Protein 3JZY (pdb70)

Solvent-accessible surface area: 6888 Å² total; per-residue (Å²): 103,3,14,0,42,0,41,0,49,37,0,27,122,5,82,48,33,42,151,90,35,82,0,7,0,27,0,55,0,25,8,79,103,23,62,81,73,7,146,43,36,123,64,27,42,77,1,123,5,96,52,90,8,98,0,106,3,134,66,13,174,63,24,53,0,32,0,24,0,48,1,136,41,160,140,108,105,42,52,62,0,0,72,7,96,15,61,0,29,123,4,103,86,45,55,92,77,145,30,99,134,66,44,147,34,118,5,98,120,24,121,58,8,43,0,74,0,73,19,42,12,82,67,190

Foldseek 3Di:
DWKKKKFFFKKADWAADDPVRFFFKKKWKDKVPDIDIFDTHPGHRIGTGRDMDMDDDDDQQPIKIKIWMFGDDPDPDTHTGFMDIGRSVVVVVCCVVPNFDWDWAFGPPHDGMITTMTMDMDDD

InterPro domains:
  IPR000008 C2 domain [PF00168] (1569-1663)
  IPR000008 C2 domain [PS50004] (1552-1668)
  IPR000008 C2 domain [SM00239] (1570-1667)
  IPR000219 Dbl homology domain [PF00621] (1214-1393)
  IPR000219 Dbl homology domain [PS50010] (1209-1395)
  IPR000219 Dbl homology domain [SM00325] (1213-1394)
  IPR000219 Dbl homology domain [cd00160] (1210-1393)
  IPR000261 EH domain [PF12763] (19-94)
  IPR000261 EH domain [PF12763] (247-330)
  IPR000261 EH domain [PS50031] (22-110)
  IPR000261 EH domain [PS50031] (244-333)
  IPR000261 EH domain [SM00027] (15-109)
  IPR000261 EH domain [SM00027] (237-332)
  IPR000261 EH domain [cd00052] (27-91)
  IPR000261 EH domain [cd00052] (248-314)
  IPR001452 SH3 domain [PF00018] (987-1031)
  IPR001452 SH3 domain [PF00018] (1063-1109)
  IPR001452 SH3 domain [PF07653] (903-954)
  IPR001452 SH3 domain [PF14604] (764-814)
  IPR001452 SH3 domain [PF14604] (1134-11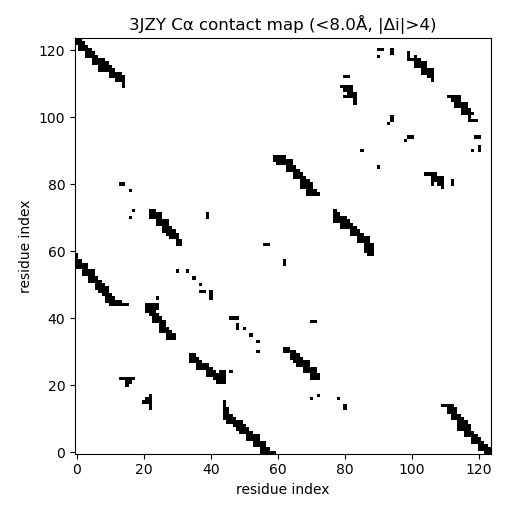82)

Nearest PDB structures (foldseek):
  3jzy-assembly1_A  TM=1.008E+00  e=4.061E-25  Homo sapiens
  6nyt-assembly1_A  TM=8.736E-01  e=1.669E-10  Rattus norvegicus
  7a1r-assembly2_B  TM=9.194E-01  e=6.649E-10  Trypanosoma brucei equiperdum
  4p42-assembly1_B  TM=9.510E-01  e=1.073E-09  Homo sapiens
  7jof-assembly1_A  TM=7.689E-01  e=4.432E-08  Homo sapiens

CATH classification: 2.60.40.150

GO terms:
  GO:0005813 centrosome (C, IDA)
  GO:0005829 cytosol (C, TAS)
  GO:0005515 protein binding (F, IPI)
  GO:1903861 positive regulation of dendrite extension (P, IDA)
  GO:0070062 extracellular exosome (C, HDA)

Secondary structure (DSSP, 8-state):
-EEEEEEEEEEESPPP-STTS---EEEEEEETTEEEEPPPPSS-SS-EEEEEEEEEES-TTT-EEEEEEEE--SSSSPPEEEEEEEEHHHHHHHHHHH-SPPEEEEPBSSSS-EEEEEEEEEE-

Organism: Homo sapiens (NCBI:txid9606)

Structure (mmCIF, N/CA/C/O backbone):
data_3JZY
#
_entry.id   3JZY
#
_cell.length_a   54.125
_cell.length_b   54.125
_cell.length_c   196.709
_cell.angle_alpha   90.000
_cell.angle_beta   90.000
_cell.angle_gamma   90.000
#
_symmetry.space_group_name_H-M   'I 41 2 2'
#
loop_
_entity.id
_entity.type
_entity.pdbx_description
1 polymer 'Intersectin 2'
2 non-polymer 'UNKNOWN ATOM OR ION'
3 water water
#
loop_
_atom_site.group_PDB
_atom_site.id
_atom_site.type_symbol
_atom_site.label_atom_id
_atom_site.label_alt_id
_atom_site.label_comp_id
_atom_site.label_asym_id
_atom_site.label_entity_id
_atom_site.label_seq_id
_atom_site.pdbx_PDB_ins_code
_atom_site.Cartn_x
_atom_site.Cartn_y
_atom_site.Cartn_z
_atom_site.occupancy
_atom_site.B_iso_or_equiv
_atom_site.auth_seq_id
_atom_site.auth_comp_id
_atom_site.auth_asym_id
_atom_site.auth_atom_id
_atom_site.pdbx_PDB_model_num
ATOM 1 N N . ILE A 1 386 ? 6.019 -5.633 -5.123 1.00 35.77 1540 ILE A N 1
ATOM 2 C CA . ILE A 1 386 ? 5.128 -5.326 -6.287 1.00 35.78 1540 ILE A CA 1
ATOM 3 C C . ILE A 1 386 ? 4.364 -6.579 -6.738 1.00 32.74 1540 ILE A C 1
ATOM 4 O O . ILE A 1 386 ? 3.394 -6.501 -7.499 1.00 33.06 1540 ILE A O 1
ATOM 9 N N . GLY A 1 387 ? 4.806 -7.738 -6.263 1.00 29.45 1541 GLY A N 1
ATOM 10 C CA . GLY A 1 387 ? 4.052 -8.934 -6.520 1.00 26.61 1541 GLY A CA 1
ATOM 11 C C . GLY A 1 387 ? 4.627 -10.194 -5.923 1.00 24.42 1541 GLY A C 1
ATOM 12 O O . GLY A 1 387 ? 5.603 -10.165 -5.161 1.00 22.52 1541 GLY A O 1
ATOM 13 N N . ARG A 1 388 ? 3.980 -11.294 -6.262 1.00 22.25 1542 ARG A N 1
ATOM 14 C CA . ARG A 1 388 ? 4.298 -12.615 -5.751 1.00 20.23 1542 ARG A CA 1
ATOM 15 C C . ARG A 1 388 ? 4.319 -13.582 -6.916 1.00 18.18 1542 ARG A C 1
ATOM 16 O O . ARG A 1 388 ? 3.490 -13.494 -7.801 1.00 17.92 1542 ARG A O 1
ATOM 19 N N . LEU A 1 389 ? 5.288 -14.473 -6.927 1.00 15.84 1543 LEU A N 1
ATOM 20 C CA . LEU A 1 389 ? 5.385 -15.498 -7.954 1.00 14.35 1543 LEU A CA 1
ATOM 21 C C . LEU A 1 389 ? 5.328 -16.846 -7.324 1.00 14.98 1543 LEU A C 1
ATOM 22 O O . LEU A 1 389 ? 6.191 -17.186 -6.482 1.00 13.96 1543 LEU A O 1
ATOM 27 N N . MET A 1 390 ? 4.314 -17.618 -7.691 1.00 14.64 1544 MET A N 1
ATOM 28 C CA . MET A 1 390 ? 4.249 -19.014 -7.270 1.00 14.61 1544 MET A CA 1
ATOM 29 C C . MET A 1 390 ? 4.936 -19.882 -8.320 1.00 13.44 1544 MET A C 1
ATOM 30 O O . MET A 1 390 ? 4.713 -19.724 -9.524 1.00 14.33 1544 MET A O 1
ATOM 35 N N . VAL A 1 391 ? 5.766 -20.804 -7.852 1.00 11.58 1545 VAL A N 1
ATOM 36 C CA . VAL A 1 391 ? 6.475 -21.707 -8.733 1.00 10.90 1545 VAL A CA 1
ATOM 37 C C . VAL A 1 391 ? 6.117 -23.114 -8.331 1.00 11.05 1545 VAL A C 1
ATOM 38 O O . VAL A 1 391 ? 6.324 -23.525 -7.180 1.00 11.95 1545 VAL A O 1
ATOM 42 N N . HIS A 1 392 ? 5.595 -23.881 -9.286 1.00 10.34 1546 HIS A N 1
ATOM 43 C CA . HIS A 1 392 ? 5.254 -25.288 -9.086 1.00 10.57 1546 HIS A CA 1
ATOM 44 C C . HIS A 1 392 ? 6.229 -26.101 -9.871 1.00 10.79 1546 HIS A C 1
ATOM 45 O O . HIS A 1 392 ? 6.110 -26.172 -11.110 1.00 11.09 1546 HIS A O 1
ATOM 52 N N . VAL A 1 393 ? 7.200 -26.701 -9.174 1.00 9.51 1547 VAL A N 1
ATOM 53 C CA . VAL A 1 393 ? 8.201 -27.526 -9.870 1.00 10.59 1547 VAL A CA 1
ATOM 54 C C . VAL A 1 393 ? 7.684 -28.953 -9.867 1.00 10.83 1547 VAL A C 1
ATOM 55 O O . VAL A 1 393 ? 7.717 -29.631 -8.861 1.00 12.06 1547 VAL A O 1
ATOM 59 N N . ILE A 1 394 ? 7.156 -29.396 -10.996 1.00 9.40 1548 ILE A N 1
ATOM 60 C CA . ILE A 1 394 ? 6.397 -30.626 -11.056 1.00 10.29 1548 ILE A CA 1
ATOM 61 C C . ILE A 1 394 ? 7.326 -31.832 -11.156 1.00 10.67 1548 ILE A C 1
ATOM 62 O O . ILE A 1 394 ? 7.278 -32.724 -10.298 1.00 11.36 1548 ILE A O 1
ATOM 67 N N . GLU A 1 395 ? 8.166 -31.845 -12.185 1.00 10.05 1549 GLU A N 1
ATOM 68 C CA . GLU A 1 395 ? 8.992 -33.012 -12.415 1.00 10.56 1549 GLU A CA 1
ATOM 69 C C . GLU A 1 395 ? 10.076 -32.610 -13.384 1.00 10.55 1549 GLU A C 1
ATOM 70 O O . GLU A 1 395 ? 10.053 -31.499 -13.929 1.00 10.74 1549 GLU A O 1
ATOM 76 N N . ALA A 1 396 ? 11.036 -33.503 -13.587 1.00 9.94 1550 ALA A N 1
ATOM 77 C CA . ALA A 1 396 ? 12.008 -33.331 -14.676 1.00 9.28 1550 ALA A CA 1
ATOM 78 C C . ALA A 1 396 ? 12.071 -34.634 -15.406 1.00 10.93 1550 ALA A C 1
ATOM 79 O O . ALA A 1 396 ? 11.742 -35.689 -14.869 1.00 11.91 1550 ALA A O 1
ATOM 81 N N . THR A 1 397 ? 12.464 -34.584 -16.656 1.00 10.56 1551 THR A N 1
ATOM 82 C CA . THR A 1 397 ? 12.541 -35.789 -17.466 1.00 12.16 1551 THR A CA 1
ATOM 83 C C . THR A 1 397 ? 13.856 -35.848 -18.210 1.00 13.29 1551 THR A C 1
ATOM 84 O O . THR A 1 397 ? 14.461 -34.805 -18.514 1.00 13.19 1551 THR A O 1
ATOM 88 N N . GLU A 1 398 ? 14.309 -37.077 -18.458 1.00 13.74 1552 GLU A N 1
ATOM 89 C CA . GLU A 1 398 ? 15.490 -37.350 -19.282 1.00 15.39 1552 GLU A CA 1
ATOM 90 C C . GLU A 1 398 ? 16.761 -36.679 -18.733 1.00 13.92 1552 GLU A C 1
ATOM 91 O O . GLU A 1 398 ? 17.586 -36.193 -19.494 1.00 15.48 1552 GLU A O 1
ATOM 97 N N . LEU A 1 399 ? 16.921 -36.706 -17.406 1.00 13.02 1553 LEU A N 1
ATOM 98 C CA . LEU A 1 399 ? 18.122 -36.151 -16.756 1.00 12.93 1553 LEU A CA 1
ATOM 99 C C . LEU A 1 399 ? 19.364 -36.978 -17.049 1.00 14.57 1553 LEU A C 1
ATOM 100 O O . LEU A 1 399 ? 19.294 -38.157 -17.402 1.00 15.97 1553 LEU A O 1
ATOM 105 N N . LYS A 1 400 ? 20.496 -36.297 -16.938 1.00 16.12 1554 LYS A N 1
ATOM 106 C CA . L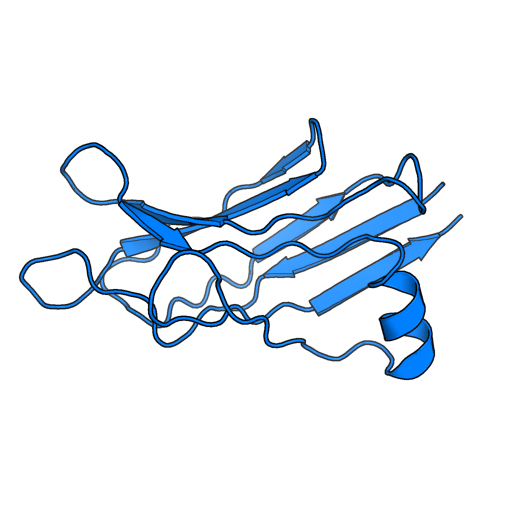YS A 1 400 ? 21.804 -36.929 -17.052 1.00 18.33 1554 LYS A CA 1
ATOM 107 C C . LYS A 1 400 ? 21.995 -37.960 -15.937 1.00 17.77 1554 LYS A C 1
ATOM 108 O O . LYS A 1 400 ? 21.684 -37.659 -14.812 1.00 18.10 1554 LYS A O 1
ATOM 114 N N . ALA A 1 401 ? 22.542 -39.139 -16.275 1.00 21.10 1555 ALA A N 1
ATOM 115 C CA . ALA A 1 401 ? 22.901 -40.179 -15.285 1.00 21.77 1555 ALA A CA 1
ATOM 116 C C . ALA A 1 401 ? 24.274 -39.929 -14.620 1.00 23.05 1555 ALA A C 1
ATOM 117 O O . ALA A 1 401 ? 25.258 -39.627 -15.306 1.00 25.29 1555 ALA A O 1
ATOM 119 N N . CYS A 1 402 ? 24.346 -40.129 -13.305 1.00 22.08 1556 CYS A N 1
ATOM 120 C CA . CYS A 1 402 ? 25.572 -39.859 -12.542 1.00 23.54 1556 CYS A CA 1
ATOM 121 C C . CYS A 1 402 ? 26.110 -41.066 -11.797 1.00 23.10 1556 CYS A C 1
ATOM 122 O O . CYS A 1 402 ? 27.287 -41.066 -11.395 1.00 25.81 1556 CYS A O 1
ATOM 125 N N . LYS A 1 403 ? 25.280 -42.095 -11.621 1.00 21.78 1557 LYS A N 1
ATOM 126 C CA . LYS A 1 403 ? 25.653 -43.296 -10.832 1.00 22.64 1557 LYS A CA 1
ATOM 127 C C . LYS A 1 403 ? 26.025 -44.519 -11.720 1.00 24.70 1557 LYS A C 1
ATOM 128 O O . LYS A 1 403 ? 25.632 -44.576 -12.882 1.00 25.36 1557 LYS A O 1
ATOM 134 N N . PRO A 1 404 ? 26.786 -45.492 -11.176 1.00 26.85 1558 PRO A N 1
ATOM 135 C CA . PRO A 1 404 ? 27.175 -46.666 -11.986 1.00 29.05 1558 PRO A CA 1
ATOM 136 C C . PRO A 1 404 ? 25.985 -47.481 -12.524 1.00 29.42 1558 PRO A C 1
ATOM 137 O O . PRO A 1 404 ? 26.127 -48.217 -13.506 1.00 31.76 1558 PRO A O 1
ATOM 141 N N . ASN A 1 405 ? 24.834 -47.365 -11.877 1.00 28.29 1559 ASN A N 1
ATOM 142 C CA . ASN A 1 405 ? 23.645 -48.099 -12.291 1.00 29.02 1559 ASN A CA 1
ATOM 143 C C . ASN A 1 405 ? 22.858 -47.374 -13.400 1.00 27.63 1559 ASN A C 1
ATOM 144 O O . ASN A 1 405 ? 21.786 -47.816 -13.806 1.00 28.91 1559 ASN A O 1
ATOM 149 N N . GLY A 1 406 ? 23.402 -46.266 -13.887 1.00 26.14 1560 GLY A N 1
ATOM 150 C CA . GLY A 1 406 ? 22.754 -45.509 -14.972 1.00 25.65 1560 GLY A CA 1
ATOM 151 C C . GLY A 1 406 ? 21.643 -44.584 -14.516 1.00 23.27 1560 GLY A C 1
ATOM 152 O O . GLY A 1 406 ? 20.939 -43.980 -15.336 1.00 23.38 1560 GLY A O 1
ATOM 153 N N . LYS A 1 407 ? 21.489 -44.446 -13.209 1.00 21.72 1561 LYS A N 1
ATOM 154 C CA . LYS A 1 407 ? 20.480 -43.513 -12.687 1.00 19.80 1561 LYS A CA 1
ATOM 155 C C . LYS A 1 407 ? 21.140 -42.300 -12.020 1.00 18.31 1561 LYS A C 1
ATOM 156 O O . LYS A 1 407 ? 22.370 -42.153 -12.044 1.00 18.86 1561 LYS A O 1
ATOM 162 N N . SER A 1 408 ? 20.310 -41.434 -11.429 1.00 16.40 1562 SER A N 1
ATOM 163 C CA . SER A 1 408 ? 20.782 -40.309 -10.631 1.00 15.85 1562 SER A CA 1
ATOM 164 C C . SER A 1 408 ? 19.880 -40.182 -9.420 1.00 13.91 1562 SER A C 1
ATOM 165 O O . SER A 1 408 ? 18.864 -40.863 -9.338 1.00 14.21 1562 SER A O 1
ATOM 168 N N . ASN A 1 409 ? 20.251 -39.299 -8.494 1.00 12.60 1563 ASN A N 1
ATOM 169 C CA . ASN A 1 409 ? 19.387 -38.980 -7.365 1.00 12.55 1563 ASN A CA 1
ATOM 170 C C . ASN A 1 409 ? 19.184 -37.474 -7.414 1.00 11.43 1563 ASN A C 1
ATOM 171 O O . ASN A 1 409 ? 19.929 -36.730 -6.792 1.00 12.15 1563 ASN A O 1
ATOM 176 N N . PRO A 1 410 ? 18.161 -37.003 -8.155 1.00 10.72 1564 PRO A N 1
ATOM 177 C CA . PRO A 1 410 ? 18.077 -35.566 -8.429 1.00 9.37 1564 PRO A CA 1
ATOM 178 C 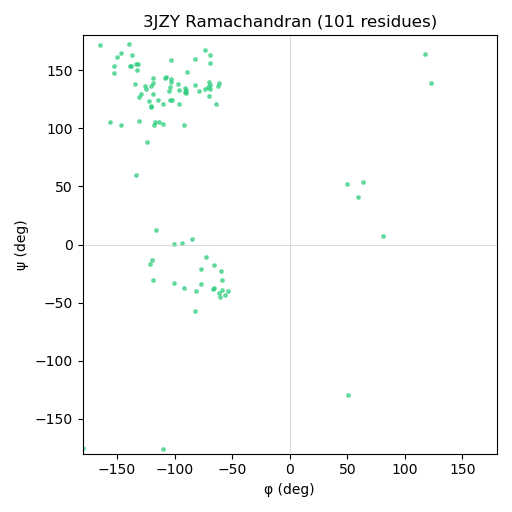C . PRO A 1 410 ? 17.308 -34.699 -7.422 1.00 9.35 1564 PRO A C 1
ATOM 179 O O . PRO A 1 410 ? 16.300 -35.122 -6.821 1.00 9.80 1564 PRO A O 1
ATOM 183 N N . TYR A 1 411 ? 17.792 -33.461 -7.328 1.00 9.21 1565 TYR A N 1
ATOM 184 C CA . TYR A 1 411 ? 17.057 -32.414 -6.639 1.00 9.38 1565 TYR A CA 1
ATOM 185 C C . TYR A 1 411 ? 17.144 -31.138 -7.490 1.00 8.76 1565 TYR A C 1
ATOM 186 O O . TYR A 1 411 ? 18.026 -31.011 -8.385 1.00 9.91 1565 TYR A O 1
ATOM 195 N N . CYS A 1 412 ? 16.246 -30.184 -7.199 1.00 8.86 1566 CYS A N 1
ATOM 196 C CA . CYS A 1 412 ? 16.209 -28.929 -7.914 1.00 9.86 1566 CYS A CA 1
ATOM 197 C C . CYS A 1 412 ? 16.302 -27.778 -6.928 1.00 9.69 1566 CYS A C 1
ATOM 198 O O . CYS A 1 412 ? 15.595 -27.772 -5.916 1.00 10.69 1566 CYS A O 1
ATOM 201 N N . GLU A 1 413 ? 17.158 -26.801 -7.248 1.00 10.17 1567 GLU A N 1
ATOM 202 C CA . GLU A 1 413 ? 17.188 -25.559 -6.486 1.00 10.61 1567 GLU A CA 1
ATOM 203 C C . GLU A 1 413 ? 16.492 -24.493 -7.324 1.00 10.46 1567 GLU A C 1
ATOM 204 O O . GLU A 1 413 ? 16.797 -24.367 -8.514 1.00 11.96 1567 GLU A O 1
ATOM 210 N N . ILE A 1 414 ? 15.635 -23.707 -6.677 1.00 10.21 1568 ILE A N 1
ATOM 211 C CA . ILE A 1 414 ? 14.852 -22.643 -7.367 1.00 9.88 1568 ILE A CA 1
ATOM 212 C C . ILE A 1 414 ? 15.244 -21.364 -6.682 1.00 10.41 1568 ILE A C 1
ATOM 213 O O . ILE A 1 414 ? 15.073 -21.267 -5.469 1.00 11.49 1568 ILE A O 1
ATOM 218 N N . SER A 1 415 ? 15.816 -20.417 -7.414 1.00 9.96 1569 SER A N 1
ATOM 219 C CA . SER A 1 415 ? 16.396 -19.203 -6.809 1.00 10.53 1569 SER A CA 1
ATOM 220 C C . SER A 1 415 ? 16.105 -17.933 -7.569 1.00 12.12 1569 SER A C 1
ATOM 221 O O . SER A 1 415 ? 15.862 -17.950 -8.791 1.00 12.06 1569 SER A O 1
ATOM 224 N N . MET A 1 416 ? 16.099 -16.809 -6.849 1.00 11.33 1570 MET A N 1
ATOM 225 C CA . MET A 1 416 ? 15.889 -15.499 -7.420 1.00 12.83 1570 MET A CA 1
ATOM 226 C C . MET A 1 416 ? 16.539 -14.522 -6.447 1.00 14.69 1570 MET A C 1
ATOM 227 O O . MET A 1 416 ? 15.987 -14.266 -5.366 1.00 15.62 1570 MET A O 1
ATOM 232 N N . GLY A 1 417 ? 17.708 -13.977 -6.801 1.00 14.60 1571 GLY A N 1
ATOM 233 C CA . GLY A 1 417 ? 18.492 -13.202 -5.844 1.00 15.67 1571 GLY A CA 1
ATOM 234 C C . GLY A 1 417 ? 18.676 -13.952 -4.534 1.00 14.75 1571 GLY A C 1
ATOM 235 O O . GLY A 1 417 ? 19.096 -15.110 -4.503 1.00 15.07 1571 GLY A O 1
ATOM 236 N N . SER A 1 418 ? 18.375 -13.259 -3.427 1.00 15.88 1572 SER A N 1
ATOM 237 C CA . SER A 1 418 ? 18.581 -13.860 -2.082 1.00 16.10 1572 SER A CA 1
ATOM 238 C C . SER A 1 418 ? 17.589 -14.940 -1.715 1.00 14.73 1572 SER A C 1
ATOM 239 O O . SER A 1 418 ? 17.788 -15.621 -0.737 1.00 15.48 1572 SER A O 1
ATOM 242 N N . GLN A 1 419 ? 16.524 -15.111 -2.494 1.00 13.66 1573 GLN A N 1
ATOM 243 C CA . GLN A 1 419 ? 15.531 -16.131 -2.173 1.00 12.60 1573 GLN A CA 1
ATOM 244 C C . GLN A 1 419 ? 15.838 -17.446 -2.810 1.00 12.31 1573 GLN A C 1
ATOM 245 O O . GLN A 1 419 ? 16.062 -17.480 -4.014 1.00 11.92 1573 GLN A O 1
ATOM 251 N N . SER A 1 420 ? 15.765 -18.544 -2.066 1.00 10.95 1574 SER A N 1
ATOM 252 C CA . SER A 1 420 ? 15.909 -19.851 -2.687 1.00 11.08 1574 SER A CA 1
ATOM 253 C C . SER A 1 420 ? 15.179 -20.960 -1.935 1.00 10.79 1574 SER A C 1
ATOM 254 O O . SER A 1 420 ? 14.946 -20.856 -0.706 1.00 11.94 1574 SER A O 1
ATOM 257 N N . TYR A 1 421 ? 14.807 -21.993 -2.692 1.00 10.22 1575 TYR A N 1
ATOM 258 C CA . TYR A 1 421 ? 14.229 -23.199 -2.158 1.00 10.36 1575 TYR A CA 1
ATOM 259 C C . TYR A 1 421 ? 14.909 -24.365 -2.785 1.00 10.84 1575 TYR A C 1
ATOM 260 O O . TYR A 1 421 ? 15.313 -24.285 -3.944 1.00 12.51 1575 TYR A O 1
ATOM 269 N N . THR A 1 422 ? 14.898 -25.492 -2.095 1.00 9.88 1576 THR A N 1
ATOM 270 C CA A THR A 1 422 ? 15.428 -26.723 -2.658 0.50 10.83 1576 THR A CA 1
ATOM 271 C CA B THR A 1 422 ? 15.397 -26.724 -2.705 0.50 11.86 1576 THR A CA 1
ATOM 272 C C . THR A 1 422 ? 14.402 -27.825 -2.502 1.00 11.18 1576 THR A C 1
ATOM 273 O O . THR A 1 422 ? 13.838 -27.965 -1.416 1.00 13.05 1576 THR A O 1
ATOM 280 N N . THR A 1 423 ? 14.183 -28.591 -3.570 1.00 10.15 1577 THR A N 1
ATOM 281 C CA . THR A 1 423 ? 13.308 -29.778 -3.469 1.00 9.90 1577 THR A CA 1
ATOM 282 C C . THR A 1 423 ? 14.034 -30.892 -2.695 1.00 11.02 1577 THR A C 1
ATOM 283 O O . THR A 1 423 ? 15.248 -30.840 -2.493 1.00 10.99 1577 THR A O 1
ATOM 287 N N . ARG A 1 424 ? 13.290 -31.922 -2.307 1.00 11.50 1578 ARG A N 1
ATOM 288 C CA . ARG A 1 424 ? 13.906 -33.112 -1.788 1.00 11.32 1578 ARG A CA 1
ATOM 289 C C . ARG A 1 424 ? 14.641 -33.818 -2.955 1.00 11.15 1578 ARG A C 1
ATOM 290 O O . ARG A 1 424 ? 14.415 -33.533 -4.134 1.00 10.72 1578 ARG A O 1
ATOM 298 N N . THR A 1 425 ? 15.537 -34.712 -2.591 1.00 12.26 1579 THR A N 1
ATOM 299 C CA . THR A 1 425 ? 16.221 -35.559 -3.564 1.00 12.15 1579 THR A CA 1
ATOM 300 C C . THR A 1 425 ? 15.399 -36.828 -3.724 1.00 11.92 1579 THR A C 1
ATOM 301 O O . THR A 1 425 ? 14.998 -37.456 -2.729 1.00 13.99 1579 THR A O 1
ATOM 305 N N . ILE A 1 426 ? 15.140 -37.206 -4.976 1.00 12.24 1580 ILE A N 1
ATOM 306 C CA A ILE A 1 426 ? 14.453 -38.452 -5.235 0.50 12.58 1580 ILE A CA 1
ATOM 307 C CA B ILE A 1 426 ? 14.434 -38.443 -5.299 0.50 12.85 1580 ILE A CA 1
ATOM 308 C C . ILE A 1 426 ? 15.469 -39.493 -5.663 1.00 13.41 1580 ILE A C 1
ATOM 309 O O . ILE A 1 426 ? 16.313 -39.231 -6.522 1.00 13.95 1580 ILE A O 1
ATOM 318 N N . GLN A 1 427 ? 15.419 -40.650 -5.016 1.00 14.13 1581 GLN A N 1
ATOM 319 C CA . GLN A 1 427 ? 16.403 -41.716 -5.296 1.00 14.97 1581 GLN A CA 1
ATOM 320 C C . GLN A 1 427 ? 16.183 -42.438 -6.627 1.00 15.23 1581 GLN A C 1
ATOM 321 O O . GLN A 1 427 ? 15.044 -42.820 -6.975 1.00 16.45 1581 GLN A O 1
ATOM 327 N N . ASP A 1 428 ? 17.282 -42.615 -7.362 1.00 15.17 1582 ASP A N 1
ATOM 328 C CA . ASP A 1 428 ? 17.376 -43.629 -8.412 1.00 16.72 1582 ASP A CA 1
ATOM 329 C C . ASP A 1 428 ? 16.412 -43.395 -9.566 1.00 16.17 1582 ASP A C 1
ATOM 330 O O . ASP A 1 428 ? 15.624 -44.283 -9.929 1.00 17.06 1582 ASP A O 1
ATOM 335 N N . THR A 1 429 ? 16.473 -42.199 -10.136 1.00 15.26 1583 THR A N 1
ATOM 336 C CA . THR A 1 429 ? 15.593 -41.861 -11.245 1.00 15.82 1583 THR A CA 1
ATOM 337 C C . THR A 1 429 ? 16.227 -40.802 -12.144 1.00 14.80 1583 THR A C 1
ATOM 338 O O . THR A 1 429 ? 16.983 -39.934 -11.667 1.00 15.34 1583 THR A O 1
ATOM 342 N N . LEU A 1 430 ? 15.917 -40.886 -13.427 1.00 14.09 1584 LEU A N 1
ATOM 343 C CA . LEU A 1 430 ? 16.220 -39.808 -14.372 1.00 13.60 1584 LEU A CA 1
ATOM 344 C C . LEU A 1 430 ? 14.967 -38.971 -14.656 1.00 12.95 1584 LEU A C 1
ATOM 345 O O . LEU A 1 430 ? 15.000 -38.036 -15.456 1.00 13.04 1584 LEU A O 1
ATOM 350 N N . ASN A 1 431 ? 13.858 -39.335 -14.016 1.00 12.49 1585 ASN A N 1
ATOM 351 C CA . ASN A 1 431 ? 12.575 -38.685 -14.240 1.00 13.21 1585 ASN A CA 1
ATOM 352 C C . ASN A 1 431 ? 11.860 -38.356 -12.924 1.00 12.23 1585 ASN A C 1
ATOM 353 O O . ASN A 1 431 ? 10.724 -38.833 -12.649 1.00 13.21 1585 ASN A O 1
ATOM 358 N N . PRO A 1 432 ? 12.515 -37.539 -12.088 1.00 11.48 1586 PRO A N 1
ATOM 359 C CA . PRO A 1 432 ? 12.003 -37.315 -10.724 1.00 11.76 1586 PRO A CA 1
ATOM 360 C C . PRO A 1 432 ? 10.722 -36.492 -10.761 1.00 12.15 1586 PRO A C 1
ATOM 361 O O . PRO A 1 432 ? 10.630 -35.513 -11.504 1.00 12.40 1586 PRO A O 1
ATOM 365 N N . LYS A 1 433 ? 9.773 -36.862 -9.924 1.00 11.76 1587 LYS A N 1
ATOM 366 C CA . LYS A 1 433 ? 8.534 -36.091 -9.751 1.00 12.91 1587 LYS A CA 1
ATOM 367 C C . LYS A 1 433 ? 8.536 -35.529 -8.348 1.00 12.99 1587 LYS A C 1
ATOM 368 O O . LYS A 1 433 ? 8.315 -36.264 -7.370 1.00 17.88 1587 LYS A O 1
ATOM 374 N N . TRP A 1 434 ? 8.778 -34.244 -8.222 1.00 12.48 1588 TRP A N 1
ATOM 375 C CA . TRP A 1 434 ? 8.813 -33.628 -6.911 1.00 12.30 1588 TRP A CA 1
ATOM 376 C C . TRP A 1 434 ? 7.483 -33.055 -6.455 1.00 13.30 1588 TRP A C 1
ATOM 377 O O . TRP A 1 434 ? 7.201 -33.078 -5.270 1.00 13.98 1588 TRP A O 1
ATOM 388 N N . ASN A 1 435 ? 6.719 -32.469 -7.369 1.00 13.08 1589 ASN A N 1
ATOM 389 C CA . ASN A 1 435 ? 5.505 -31.731 -6.968 1.00 13.90 1589 ASN A CA 1
ATOM 390 C C . ASN A 1 435 ? 5.728 -30.722 -5.847 1.00 12.47 1589 ASN A C 1
ATOM 391 O O . ASN A 1 435 ? 5.011 -30.700 -4.796 1.00 14.15 1589 ASN A O 1
ATOM 396 N N . PHE A 1 436 ? 6.710 -29.880 -6.072 1.00 11.94 1590 PHE A N 1
ATOM 397 C CA . PHE A 1 436 ? 7.200 -28.993 -5.048 1.00 12.61 1590 PHE A CA 1
ATOM 398 C C . PHE A 1 436 ? 6.684 -27.600 -5.361 1.00 12.81 1590 PHE A C 1
ATOM 399 O O . PHE A 1 436 ? 6.770 -27.159 -6.495 1.00 13.99 1590 PHE A O 1
ATOM 407 N N . ASN A 1 437 ? 6.139 -26.920 -4.380 1.00 12.74 1591 ASN A N 1
ATOM 408 C CA . ASN A 1 437 ? 5.575 -25.583 -4.571 1.00 12.89 1591 ASN A CA 1
ATOM 409 C C . ASN A 1 437 ? 6.272 -24.568 -3.693 1.00 13.02 1591 ASN A C 1
ATOM 410 O O . ASN A 1 437 ? 6.557 -24.834 -2.495 1.00 15.17 1591 ASN A O 1
ATOM 415 N N . CYS A 1 438 ? 6.572 -23.427 -4.275 1.00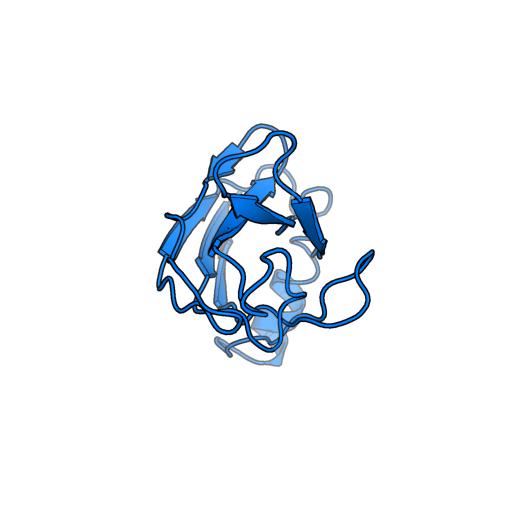 12.58 1592 CYS A N 1
ATOM 416 C CA . CYS A 1 438 ? 7.225 -22.376 -3.484 1.00 13.68 1592 CYS A CA 1
ATOM 417 C C . CYS A 1 438 ? 6.798 -20.995 -3.931 1.00 14.73 1592 CYS A C 1
ATOM 418 O O . CYS A 1 438 ? 6.221 -20.849 -4.976 1.00 15.41 1592 CYS A O 1
ATOM 421 N N . GLN A 1 439 ? 7.066 -19.982 -3.111 1.00 14.41 1593 GLN A N 1
ATOM 422 C CA . GLN A 1 439 ? 6.639 -18.606 -3.376 1.00 16.76 1593 GLN A CA 1
ATOM 423 C C . GLN A 1 439 ? 7.804 -17.610 -3.334 1.00 15.15 1593 GLN A C 1
ATOM 424 O O . GLN A 1 439 ? 8.630 -17.664 -2.417 1.00 16.93 1593 GLN A O 1
ATOM 430 N N . PHE A 1 440 ? 7.851 -16.693 -4.298 1.00 14.67 1594 PHE A N 1
ATOM 431 C CA . PHE A 1 440 ? 8.807 -15.617 -4.282 1.00 14.72 1594 PHE A CA 1
ATOM 432 C C . PHE A 1 440 ? 8.165 -14.263 -4.233 1.00 16.49 1594 PHE A C 1
ATOM 433 O O . PHE A 1 440 ? 7.137 -14.039 -4.870 1.00 17.38 1594 PHE A O 1
ATOM 441 N N . PHE A 1 441 ? 8.779 -13.351 -3.507 1.00 17.26 1595 PHE A N 1
ATOM 442 C CA A PHE A 1 441 ? 8.382 -11.944 -3.554 0.50 19.72 1595 PHE A CA 1
ATOM 443 C CA B PHE A 1 441 ? 8.415 -11.932 -3.510 0.50 19.90 1595 PHE A CA 1
ATOM 444 C C . PHE A 1 441 ? 9.122 -11.284 -4.699 1.00 20.31 1595 PHE A C 1
ATOM 445 O O . PHE A 1 441 ? 10.305 -11.503 -4.897 1.00 20.00 1595 PHE A O 1
ATOM 455 N N . ILE A 1 442 ? 8.401 -10.488 -5.493 1.00 21.16 1596 ILE A N 1
ATOM 456 C CA . ILE A 1 442 ? 9.000 -9.849 -6.664 1.00 23.22 1596 ILE A CA 1
ATOM 457 C C . ILE A 1 442 ? 9.281 -8.398 -6.321 1.00 26.92 1596 ILE A C 1
ATOM 458 O O . ILE A 1 442 ? 8.377 -7.672 -5.886 1.00 29.46 1596 ILE A O 1
ATOM 463 N N . LYS A 1 443 ? 10.535 -7.984 -6.486 1.00 29.59 1597 LYS A N 1
ATOM 464 C CA . LYS A 1 443 ? 10.951 -6.614 -6.127 1.00 33.62 1597 LYS A CA 1
ATOM 465 C C . LYS A 1 443 ? 11.056 -5.693 -7.335 1.00 35.19 1597 LYS A C 1
ATOM 466 O O . LYS A 1 443 ? 10.777 -4.487 -7.245 1.00 37.12 1597 LYS A O 1
ATOM 472 N N . ASP A 1 444 ? 11.442 -6.270 -8.469 1.00 34.61 1598 ASP A N 1
ATOM 473 C CA . ASP A 1 444 ? 11.651 -5.531 -9.695 1.00 36.28 1598 ASP A CA 1
ATOM 474 C C . ASP A 1 444 ? 11.258 -6.408 -10.865 1.00 34.45 1598 ASP A C 1
ATOM 475 O O . ASP A 1 444 ? 12.002 -7.300 -11.263 1.00 32.70 1598 ASP A O 1
ATOM 480 N N . LEU A 1 445 ? 10.085 -6.133 -11.422 1.00 35.27 1599 LEU A N 1
ATOM 481 C CA . LEU A 1 445 ? 9.530 -6.925 -12.523 1.00 34.04 1599 LEU A CA 1
ATOM 482 C C . LEU A 1 445 ? 10.511 -7.043 -13.676 1.00 33.81 1599 LEU A C 1
ATOM 483 O O . LEU A 1 445 ? 10.644 -8.105 -14.283 1.00 32.05 1599 LEU A O 1
ATOM 488 N N . TYR A 1 446 ? 11.209 -5.952 -13.973 1.00 35.33 1600 TYR A N 1
ATOM 489 C CA . TYR A 1 446 ? 12.041 -5.910 -15.166 1.00 35.87 1600 TYR A CA 1
ATOM 490 C C . TYR A 1 446 ? 13.500 -6.300 -14.913 1.00 34.93 1600 TYR A C 1
ATOM 491 O O . TYR A 1 446 ? 14.303 -6.310 -15.839 1.00 36.40 1600 TYR A O 1
ATOM 500 N N . GLN A 1 447 ? 13.826 -6.650 -13.668 1.00 32.43 1601 GLN A N 1
ATOM 501 C CA . GLN A 1 447 ? 15.176 -7.095 -13.310 1.00 31.17 1601 GLN A CA 1
ATOM 502 C C . GLN A 1 447 ? 15.226 -8.523 -12.762 1.00 28.23 1601 GLN A C 1
ATOM 503 O O . GLN A 1 447 ? 16.228 -9.205 -12.925 1.00 28.10 1601 GLN A O 1
ATOM 505 N N . ASP A 1 448 ? 14.163 -8.962 -12.091 1.00 25.77 1602 ASP A N 1
ATOM 506 C CA . ASP A 1 448 ? 14.177 -10.256 -11.416 1.00 23.08 1602 ASP A CA 1
ATOM 507 C C . ASP A 1 448 ? 14.193 -11.430 -12.394 1.00 21.08 1602 ASP A C 1
ATOM 508 O O . ASP A 1 448 ? 13.469 -11.428 -13.409 1.00 20.92 1602 ASP A O 1
ATOM 513 N N . VAL A 1 449 ? 15.018 -12.422 -12.075 1.00 18.51 1603 VAL A N 1
ATOM 514 C CA . VAL A 1 449 ? 15.191 -13.617 -12.906 1.00 18.08 1603 VAL A CA 1
ATOM 515 C C . VAL A 1 449 ? 15.068 -14.848 -12.039 1.00 15.75 1603 VAL A C 1
ATOM 516 O O . VAL A 1 449 ? 15.767 -14.964 -11.004 1.00 16.42 1603 VAL A O 1
ATOM 520 N N . LEU A 1 450 ? 14.186 -15.764 -12.438 1.00 14.85 1604 LEU A N 1
ATOM 521 C CA . LEU A 1 450 ? 14.004 -17.017 -11.736 1.00 13.93 1604 LEU A CA 1
ATOM 522 C C . LEU A 1 450 ? 14.952 -18.051 -12.332 1.00 14.19 1604 LEU A C 1
ATOM 523 O O . LEU A 1 450 ? 14.975 -18.238 -13.558 1.00 15.14 1604 LEU A O 1
ATOM 528 N N . CYS A 1 451 ? 15.696 -18.743 -11.489 1.00 11.61 1605 CYS A N 1
ATOM 529 C CA A CYS A 1 451 ? 16.647 -19.769 -11.925 0.50 12.65 1605 CYS A CA 1
ATOM 530 C CA B CYS A 1 451 ? 16.632 -19.766 -11.937 0.50 12.52 1605 CYS A CA 1
ATOM 531 C C . CYS A 1 451 ? 16.268 -21.125 -11.354 1.00 11.68 1605 CYS A C 1
ATOM 532 O O . CYS A 1 451 ? 15.883 -21.238 -10.194 1.00 11.83 1605 CYS A O 1
ATOM 537 N N . LEU A 1 452 ? 16.372 -22.161 -12.178 1.00 10.62 1606 LEU A N 1
ATOM 538 C CA A LEU A 1 452 ? 16.221 -23.541 -11.710 0.50 10.53 1606 LEU A CA 1
ATOM 539 C CA B LEU A 1 452 ? 16.192 -23.545 -11.765 0.50 10.60 1606 LEU A CA 1
ATOM 540 C C . LEU A 1 452 ? 17.491 -24.264 -12.063 1.00 10.83 1606 LEU A C 1
ATOM 541 O O . LEU A 1 452 ? 17.963 -24.223 -13.222 1.00 12.53 1606 LEU A O 1
ATOM 550 N N . THR A 1 453 ? 18.083 -24.888 -11.052 1.00 10.66 1607 THR A N 1
ATOM 551 C CA . THR A 1 453 ? 19.331 -25.574 -11.225 1.00 12.21 1607 THR A CA 1
ATOM 552 C C . THR A 1 453 ? 19.179 -26.977 -10.664 1.00 12.26 1607 THR A C 1
ATOM 553 O O . THR A 1 453 ? 18.700 -27.159 -9.528 1.00 13.89 1607 THR A O 1
ATOM 557 N N . LEU A 1 454 ? 19.566 -27.981 -11.447 1.00 11.72 1608 LEU A N 1
ATOM 558 C CA . LEU A 1 454 ? 19.373 -29.375 -10.998 1.00 11.45 1608 LEU A CA 1
ATOM 559 C C . LEU A 1 454 ? 20.684 -29.990 -10.624 1.00 11.90 1608 LEU A C 1
ATOM 560 O O . LEU A 1 454 ? 21.685 -29.700 -11.235 1.00 12.72 1608 LEU A O 1
ATOM 565 N N . PHE A 1 455 ? 20.656 -30.840 -9.596 1.00 12.10 1609 PHE A N 1
ATOM 566 C CA . PHE A 1 455 ? 21.854 -31.448 -9.073 1.00 13.90 1609 PHE A CA 1
ATOM 567 C C . PHE A 1 455 ? 21.581 -32.923 -8.771 1.00 13.08 1609 PHE A C 1
ATOM 568 O O . PHE A 1 455 ? 20.452 -33.311 -8.494 1.00 12.04 1609 PHE A O 1
ATOM 576 N N . ASP A 1 456 ? 22.641 -33.742 -8.802 1.00 13.95 1610 ASP A N 1
ATOM 577 C CA . ASP A 1 456 ? 22.586 -35.115 -8.298 1.00 14.50 1610 ASP A CA 1
ATOM 578 C C . ASP A 1 456 ? 23.140 -35.122 -6.866 1.00 15.36 1610 ASP A C 1
ATOM 579 O O . ASP A 1 456 ? 24.152 -34.472 -6.590 1.00 16.53 1610 ASP A O 1
ATOM 584 N N . ARG A 1 457 ? 22.499 -35.862 -5.963 1.00 14.63 1611 ARG A N 1
ATOM 585 C CA . ARG A 1 457 ? 22.981 -36.016 -4.595 1.00 15.65 1611 ARG A CA 1
ATOM 586 C C . ARG A 1 457 ? 23.297 -37.515 -4.343 1.00 15.45 1611 ARG A C 1
ATOM 587 O O . ARG A 1 457 ? 22.351 -38.315 -4.134 1.00 16.02 1611 ARG A O 1
ATOM 595 N N . ASP A 1 458 ? 24.574 -37.906 -4.363 1.00 16.89 1612 ASP A N 1
ATOM 596 C CA A ASP A 1 458 ? 24.906 -39.287 -4.044 0.70 16.52 1612 ASP A CA 1
ATOM 597 C CA B ASP A 1 458 ? 24.982 -39.284 -4.128 0.30 16.78 1612 ASP A CA 1
ATOM 598 C C . ASP A 1 458 ? 26.020 -39.297 -2.994 1.00 16.74 1612 ASP A C 1
ATOM 599 O O . ASP A 1 458 ? 26.265 -38.255 -2.389 1.00 17.09 1612 ASP A O 1
ATOM 608 N N . GLN A 1 459 ? 26.627 -40.437 -2.739 1.00 17.35 1613 GLN A N 1
ATOM 609 C CA . GLN A 1 459 ? 27.564 -40.539 -1.601 1.00 17.56 1613 GLN A CA 1
ATOM 610 C C . GLN A 1 459 ? 28.839 -39.706 -1.727 1.00 18.40 1613 GLN A C 1
ATOM 611 O O . GLN A 1 459 ? 29.482 -39.435 -0.731 1.00 19.50 1613 GLN A O 1
ATOM 617 N N . PHE A 1 460 ? 29.163 -39.276 -2.944 1.00 18.04 1614 PHE A N 1
ATOM 618 C CA . PHE A 1 460 ? 30.422 -38.555 -3.190 1.00 20.43 1614 PHE A CA 1
ATOM 619 C C . PHE A 1 460 ? 30.245 -37.074 -3.483 1.00 20.12 1614 PHE A C 1
ATOM 620 O O . PHE A 1 460 ? 29.332 -36.671 -4.194 1.00 19.73 1614 PHE A O 1
ATOM 628 N N . SER A 1 461 ? 31.178 -36.267 -2.985 1.00 22.25 1615 SER A N 1
ATOM 629 C CA A SER A 1 461 ? 31.179 -34.842 -3.343 0.70 22.73 1615 SER A CA 1
ATOM 630 C CA B SER A 1 461 ? 31.254 -34.833 -3.294 0.30 22.63 1615 SER A CA 1
ATOM 631 C C . SER A 1 461 ? 32.037 -34.666 -4.598 1.00 23.63 1615 SER A C 1
ATOM 632 O O . SER A 1 461 ? 32.984 -35.406 -4.823 1.00 24.82 1615 SER A O 1
ATOM 637 N N . PRO A 1 462 ? 31.696 -33.674 -5.441 1.00 23.45 1616 PRO A N 1
ATOM 638 C CA . PRO A 1 462 ? 30.647 -32.671 -5.393 1.00 22.74 1616 PRO A CA 1
ATOM 639 C C . PRO A 1 462 ? 29.322 -33.252 -5.893 1.00 21.79 1616 PRO A C 1
ATOM 640 O O . PRO A 1 462 ? 29.336 -34.273 -6.578 1.00 22.69 1616 PRO A O 1
ATOM 644 N N . ASP A 1 463 ? 28.201 -32.621 -5.541 1.00 22.20 1617 ASP A N 1
ATOM 645 C CA . ASP A 1 463 ? 26.916 -32.931 -6.163 1.00 21.79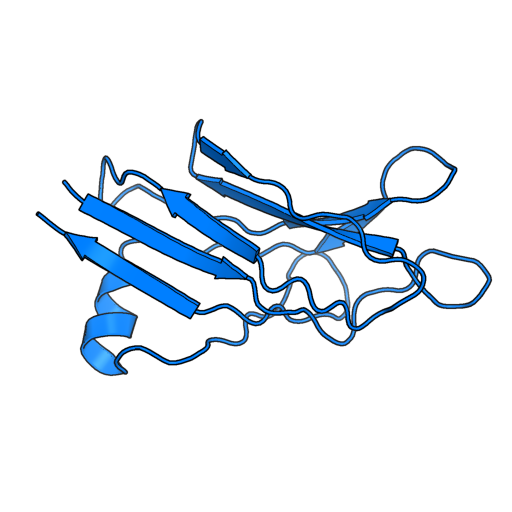 1617 ASP A CA 1
ATOM 646 C C . ASP A 1 463 ? 27.006 -32.572 -7.646 1.00 21.93 1617 ASP A C 1
ATOM 647 O O . ASP A 1 463 ? 27.312 -31.427 -7.989 1.00 25.25 1617 ASP A O 1
ATOM 652 N N . ASP A 1 464 ? 26.791 -33.539 -8.525 1.00 21.46 1618 ASP A N 1
ATOM 653 C CA . ASP A 1 464 ? 27.005 -33.337 -9.964 1.00 21.82 1618 ASP A CA 1
ATOM 654 C C . ASP A 1 464 ? 25.921 -32.412 -10.557 1.00 20.77 1618 ASP A C 1
ATOM 655 O O . ASP A 1 464 ? 24.741 -32.521 -10.247 1.00 19.78 1618 ASP A O 1
ATOM 660 N N . PHE A 1 465 ? 26.366 -31.475 -11.375 1.00 20.06 1619 PHE A N 1
ATOM 661 C CA . PHE A 1 465 ? 25.491 -30.535 -12.082 1.00 19.37 1619 PHE A CA 1
ATOM 662 C C . PHE A 1 465 ? 24.708 -31.241 -13.162 1.00 19.65 1619 PHE A C 1
ATOM 663 O O . PHE A 1 465 ? 25.265 -31.943 -14.015 1.00 21.67 1619 PHE A O 1
ATOM 671 N N . LEU A 1 466 ? 23.388 -31.054 -13.141 1.00 16.99 1620 LEU A N 1
ATOM 672 C CA . LEU A 1 466 ? 22.524 -31.674 -14.099 1.00 16.82 1620 LEU A CA 1
ATOM 673 C C . LEU A 1 466 ? 21.813 -30.657 -14.989 1.00 16.15 1620 LEU A C 1
ATOM 674 O O . LEU A 1 466 ? 20.890 -31.028 -15.688 1.00 16.33 1620 LEU A O 1
ATOM 679 N N . GLY A 1 467 ? 22.243 -29.404 -14.954 1.00 16.41 1621 GLY A N 1
ATOM 680 C CA . GLY A 1 467 ? 21.706 -28.419 -15.916 1.00 16.04 1621 GLY A CA 1
ATOM 681 C C . GLY A 1 467 ? 20.963 -27.292 -15.244 1.00 14.29 1621 GLY A C 1
ATOM 682 O O . GLY A 1 467 ? 20.626 -27.383 -14.060 1.00 13.60 1621 GLY A O 1
ATOM 683 N N . ARG A 1 468 ? 20.727 -26.205 -15.981 1.00 13.49 1622 ARG A N 1
ATOM 684 C CA A ARG A 1 468 ? 20.070 -25.030 -15.400 0.50 13.64 1622 ARG A CA 1
ATOM 685 C CA B ARG A 1 468 ? 19.993 -25.085 -15.383 0.50 13.02 1622 ARG A CA 1
ATOM 686 C C . ARG A 1 468 ? 19.209 -24.335 -16.439 1.00 13.07 1622 ARG A C 1
ATOM 687 O O . ARG A 1 468 ? 19.450 -24.484 -17.634 1.00 14.46 1622 ARG A O 1
ATOM 702 N N . THR A 1 469 ? 18.254 -23.545 -15.975 1.00 13.12 1623 THR A N 1
ATOM 703 C CA . THR A 1 469 ? 17.488 -22.712 -16.893 1.00 15.44 1623 THR A CA 1
ATOM 704 C C . THR A 1 469 ? 17.102 -21.457 -16.141 1.00 15.76 1623 THR A C 1
ATOM 705 O O . THR A 1 469 ? 16.970 -21.469 -14.903 1.00 16.06 1623 THR A O 1
ATOM 709 N N A GLU A 1 470 ? 16.921 -20.382 -16.871 0.50 16.16 1624 GLU A N 1
ATOM 710 N N B GLU A 1 470 ? 16.945 -20.349 -16.851 0.50 16.11 1624 GLU A N 1
ATOM 711 C CA A GLU A 1 470 ? 16.622 -19.122 -16.268 0.50 17.41 1624 GLU A CA 1
ATOM 712 C CA B GLU A 1 470 ? 16.707 -19.047 -16.219 0.50 17.24 1624 GLU A CA 1
ATOM 713 C C A GLU A 1 470 ? 15.434 -18.557 -17.016 0.50 17.18 1624 GLU A C 1
ATOM 714 C C B GLU A 1 470 ? 15.639 -18.290 -16.995 0.50 17.50 1624 GLU A C 1
ATOM 715 O O A GLU A 1 470 ? 15.239 -18.819 -18.210 0.50 16.83 1624 GLU A O 1
ATOM 716 O O B GLU A 1 470 ? 15.751 -18.123 -18.222 0.50 18.76 1624 GLU A O 1
ATOM 724 N N . ILE A 1 471 ? 14.606 -17.831 -16.292 1.00 17.22 1625 ILE A N 1
ATOM 725 C CA A ILE A 1 471 ? 13.436 -17.203 -16.891 0.50 17.60 1625 ILE A CA 1
ATOM 726 C CA B ILE A 1 471 ? 13.519 -17.114 -16.962 0.50 17.53 1625 ILE A CA 1
ATOM 727 C C . ILE A 1 471 ? 13.247 -15.801 -16.266 1.00 18.23 1625 ILE A C 1
ATOM 728 O O . ILE A 1 471 ? 12.955 -15.743 -15.083 1.00 16.38 1625 ILE A O 1
ATOM 737 N N . PRO A 1 472 ? 13.382 -14.696 -17.036 1.00 19.38 1626 PRO A N 1
ATOM 738 C CA . PRO A 1 472 ? 13.072 -13.374 -16.461 1.00 19.98 1626 PRO A CA 1
ATOM 739 C C . PRO A 1 472 ? 11.618 -13.309 -16.038 1.00 19.07 1626 PRO A C 1
ATOM 740 O O . PRO A 1 472 ? 10.744 -13.830 -16.732 1.00 18.44 1626 PRO A O 1
ATOM 744 N N . VAL A 1 473 ? 11.354 -12.701 -14.882 1.00 18.72 1627 VAL A N 1
ATOM 745 C CA . VAL A 1 473 ? 9.967 -12.570 -14.424 1.00 17.67 1627 VAL A CA 1
ATOM 746 C C . VAL A 1 473 ? 9.123 -11.789 -15.448 1.00 18.67 1627 VAL A C 1
ATOM 747 O O . VAL A 1 473 ? 7.907 -12.022 -15.585 1.00 17.92 1627 VAL A O 1
ATOM 751 N N . ALA A 1 474 ? 9.751 -10.859 -16.176 1.00 19.64 1628 ALA A N 1
ATOM 752 C CA . ALA A 1 474 ? 9.053 -10.133 -17.220 1.00 21.38 1628 ALA A CA 1
ATOM 753 C C . ALA A 1 474 ? 8.487 -11.077 -18.279 1.00 21.69 1628 ALA A C 1
ATOM 754 O O . ALA A 1 474 ? 7.383 -10.849 -18.781 1.00 23.42 1628 ALA A O 1
ATOM 756 N N . LYS A 1 475 ? 9.244 -12.114 -18.620 1.00 21.54 1629 LYS A N 1
ATOM 757 C CA A LYS A 1 475 ? 8.798 -13.106 -19.601 0.50 21.93 1629 LYS A CA 1
ATOM 758 C CA B LYS A 1 475 ? 8.778 -13.087 -19.603 0.50 22.12 1629 LYS A CA 1
ATOM 759 C C . LYS A 1 475 ? 7.671 -13.963 -19.034 1.00 20.65 1629 LYS A C 1
ATOM 760 O O . LYS A 1 475 ? 6.722 -14.305 -19.758 1.00 22.29 1629 LYS A O 1
ATOM 771 N N . ILE A 1 476 ? 7.777 -14.315 -17.744 1.00 19.67 1630 ILE A N 1
ATOM 772 C CA . ILE A 1 476 ? 6.676 -15.039 -17.086 1.00 18.60 1630 ILE A CA 1
A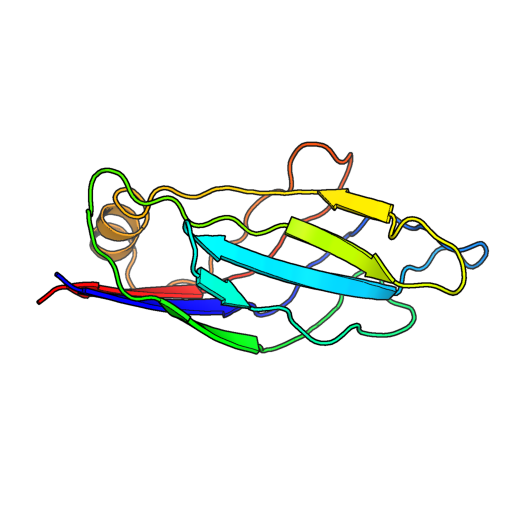TOM 773 C C . ILE A 1 476 ? 5.399 -14.234 -17.208 1.00 21.07 1630 ILE A C 1
ATOM 774 O O . ILE A 1 476 ? 4.311 -14.775 -17.517 1.00 21.07 1630 ILE A O 1
ATOM 779 N N . ARG A 1 477 ? 5.512 -12.930 -16.989 1.00 21.60 1631 ARG A N 1
ATOM 780 C CA . ARG A 1 477 ? 4.339 -12.051 -17.037 1.00 23.22 1631 ARG A CA 1
ATOM 781 C C . ARG A 1 477 ? 3.669 -12.073 -18.402 1.00 24.79 1631 ARG A C 1
ATOM 782 O O . ARG A 1 477 ? 2.434 -12.167 -18.497 1.00 25.98 1631 ARG A O 1
ATOM 790 N N . THR A 1 478 ? 4.482 -11.988 -19.456 1.00 25.29 1632 THR A N 1
ATOM 791 C CA . THR A 1 478 ? 3.942 -11.886 -20.815 1.00 27.79 1632 THR A CA 1
ATOM 792 C C . THR A 1 478 ? 3.445 -13.245 -21.348 1.00 27.60 1632 THR A C 1
ATOM 793 O O . THR A 1 478 ? 2.445 -13.296 -22.082 1.00 28.78 1632 THR A O 1
ATOM 797 N N . GLU A 1 479 ? 4.125 -14.319 -20.957 1.00 26.33 1633 GLU A N 1
ATOM 798 C CA . GLU A 1 479 ? 3.666 -15.700 -21.202 1.00 26.68 1633 GLU A CA 1
ATOM 799 C C . GLU A 1 479 ? 2.317 -16.000 -20.523 1.00 26.99 1633 GLU A C 1
ATOM 800 O O . GLU A 1 479 ? 1.436 -16.607 -21.132 1.00 27.32 1633 GLU A O 1
ATOM 803 N N . GLN A 1 480 ? 2.138 -15.531 -19.285 1.00 26.04 1634 GLN A N 1
ATOM 804 C CA . GLN A 1 480 ? 0.895 -15.748 -18.543 1.00 27.10 1634 GLN A CA 1
ATOM 805 C C . GLN A 1 480 ? -0.280 -15.019 -19.181 1.00 29.59 1634 GLN A C 1
ATOM 806 O O . GLN A 1 480 ? -1.407 -15.549 -19.245 1.00 30.76 1634 GLN A O 1
ATOM 812 N N . GLU A 1 481 ? -0.006 -13.816 -19.682 1.00 30.58 1635 GLU A N 1
ATOM 813 C CA . GLU A 1 481 ? -0.975 -13.023 -20.415 1.00 33.26 1635 GLU A CA 1
ATOM 814 C C . GLU A 1 481 ? -1.359 -13.704 -21.734 1.00 34.27 1635 GLU A C 1
ATOM 815 O O . GLU A 1 481 ? -2.514 -13.689 -22.115 1.00 36.25 1635 GLU A O 1
ATOM 817 N N . SER A 1 482 ? -0.385 -14.336 -22.394 1.00 33.55 1636 SER A N 1
ATOM 818 C CA . SER A 1 482 ? -0.579 -14.926 -23.733 1.00 35.26 1636 SER A CA 1
ATOM 819 C C . SER A 1 482 ? -1.245 -16.317 -23.703 1.00 34.83 1636 SER A C 1
ATOM 820 O O . SER A 1 482 ? -2.103 -16.641 -24.556 1.00 36.80 1636 SER A O 1
ATOM 822 N N . LYS A 1 483 ? -0.848 -17.130 -22.728 1.00 33.61 1637 LYS A N 1
ATOM 823 C CA . LYS A 1 483 ? -1.150 -18.549 -22.743 1.00 33.32 1637 LYS A CA 1
ATOM 824 C C . LYS A 1 483 ? -1.978 -19.05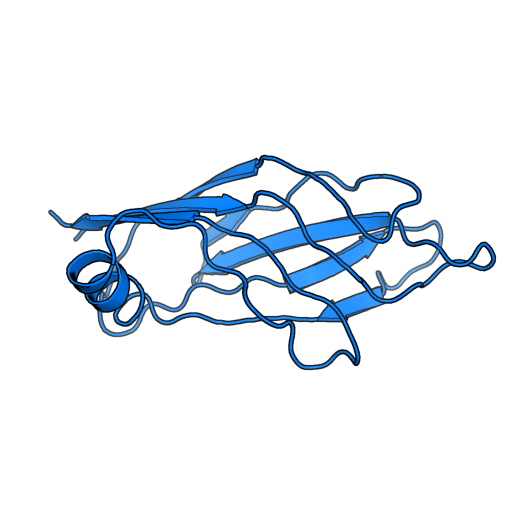0 -21.555 1.00 32.83 1637 LYS A C 1
ATOM 825 O O . LYS A 1 483 ? -2.550 -20.150 -21.607 1.00 33.82 1637 LYS A O 1
ATOM 831 N N . GLY A 1 484 ? -2.098 -18.222 -20.525 1.00 31.02 1638 GLY A N 1
ATOM 832 C CA . GLY A 1 484 ? -2.815 -18.622 -19.316 1.00 29.05 1638 GLY A CA 1
ATOM 833 C C . GLY A 1 484 ? -1.969 -19.538 -18.461 1.00 26.37 1638 GLY A C 1
ATOM 834 O O . GLY A 1 484 ? -0.736 -19.599 -18.620 1.00 25.07 1638 GLY A O 1
ATOM 835 N N A PRO A 1 485 ? -2.589 -20.302 -17.542 0.50 25.05 1639 PRO A N 1
ATOM 836 N N B PRO A 1 485 ? -2.636 -20.217 -17.517 0.50 26.21 1639 PRO A N 1
ATOM 837 C CA A PRO A 1 485 ? -1.778 -21.049 -16.564 0.50 22.49 1639 PRO A CA 1
ATOM 838 C CA B PRO A 1 485 ? -1.952 -21.200 -16.744 0.50 24.38 1639 PRO A CA 1
ATOM 839 C C A PRO A 1 485 ? -1.255 -22.420 -17.055 0.50 21.95 1639 PRO A C 1
ATOM 840 C C B PRO A 1 485 ? -1.572 -22.301 -17.716 0.50 24.38 1639 PRO A C 1
ATOM 841 O O A PRO A 1 485 ? -1.514 -23.449 -16.424 0.50 20.50 1639 PRO A O 1
ATOM 842 O O B PRO A 1 485 ? -2.421 -22.930 -18.347 0.50 25.57 1639 PRO A O 1
ATOM 849 N N A MET A 1 486 ? -0.544 -22.440 -18.174 0.50 21.29 1640 MET A N 1
ATOM 850 N N B MET A 1 486 ? -0.285 -22.461 -17.902 0.50 22.22 1640 MET A N 1
ATOM 851 C CA A MET A 1 486 ? -0.060 -23.720 -18.705 0.50 22.19 1640 MET A CA 1
ATOM 852 C CA B MET A 1 486 ? 0.177 -23.581 -18.670 0.50 22.82 1640 MET A CA 1
ATOM 853 C C A MET A 1 486 ? 1.227 -24.185 -18.005 0.50 19.96 1640 MET A C 1
ATOM 854 C C B MET A 1 486 ? 1.323 -24.189 -17.907 0.50 20.14 1640 MET A C 1
ATOM 855 O O A MET A 1 486 ? 1.972 -23.386 -17.477 0.50 20.36 1640 MET A O 1
ATOM 856 O O B MET A 1 486 ? 2.049 -23.503 -17.184 0.50 20.14 1640 MET A O 1
ATOM 865 N N . THR A 1 487 ? 1.461 -25.498 -18.026 1.00 19.83 1641 THR A N 1
ATOM 866 C CA . THR A 1 487 ? 2.693 -26.116 -17.596 1.00 19.01 1641 THR A CA 1
ATOM 867 C C . THR A 1 487 ? 3.688 -25.901 -18.739 1.00 19.10 1641 THR A C 1
ATOM 868 O O . THR A 1 487 ? 3.359 -26.145 -19.922 1.00 22.71 1641 THR A O 1
ATOM 872 N N . ARG A 1 488 ? 4.853 -25.409 -18.366 1.00 18.33 1642 ARG A N 1
ATOM 873 C CA . ARG A 1 488 ? 5.946 -25.109 -19.316 1.00 17.60 1642 ARG A CA 1
ATOM 874 C C . ARG A 1 488 ? 6.965 -26.226 -19.189 1.00 15.73 1642 ARG A C 1
ATOM 875 O O . ARG A 1 488 ? 7.227 -26.723 -18.111 1.00 12.99 1642 ARG A O 1
ATOM 878 N N . ARG A 1 489 ? 7.503 -26.658 -20.325 1.00 15.88 1643 ARG A N 1
ATOM 879 C CA . ARG A 1 489 ? 8.640 -27.568 -20.316 1.00 16.65 1643 ARG A CA 1
ATOM 880 C C . ARG A 1 489 ? 9.814 -26.684 -20.669 1.00 14.94 1643 ARG A C 1
ATOM 881 O O . ARG A 1 489 ? 9.764 -25.986 -21.707 1.00 18.53 1643 ARG A O 1
ATOM 889 N N . LEU A 1 490 ? 10.814 -26.688 -19.814 1.00 13.35 1644 LEU A N 1
ATOM 890 C CA . LEU A 1 490 ? 12.018 -25.831 -19.988 1.00 13.69 1644 LEU A CA 1
ATOM 891 C C . LEU A 1 490 ? 13.216 -26.739 -20.219 1.00 13.12 1644 LEU A C 1
ATOM 892 O O . LEU A 1 490 ? 13.482 -27.627 -19.436 1.00 12.90 1644 LEU A O 1
ATOM 897 N N . LEU A 1 491 ? 13.909 -26.522 -21.327 1.00 14.03 1645 LEU A N 1
ATOM 898 C CA . LEU A 1 491 ? 15.126 -27.277 -21.620 1.00 15.89 1645 LEU A CA 1
ATOM 899 C C . LEU A 1 491 ? 16.250 -26.870 -20.655 1.00 15.30 1645 LEU A C 1
ATOM 900 O O . LEU A 1 491 ? 16.424 -25.668 -20.327 1.00 16.47 1645 LEU A O 1
ATOM 905 N N . LEU A 1 492 ? 16.947 -27.860 -20.101 1.00 12.78 1646 LEU A N 1
ATOM 906 C CA . LEU A 1 492 ? 18.110 -27.566 -19.267 1.00 12.83 1646 LEU A CA 1
ATOM 907 C C . LEU A 1 492 ? 19.327 -27.247 -20.133 1.00 13.69 1646 LEU A C 1
ATOM 908 O O . LEU A 1 492 ? 19.638 -27.932 -21.121 1.00 16.57 1646 LEU A O 1
ATOM 913 N N . HIS A 1 493 ? 19.997 -26.150 -19.780 1.00 13.92 1647 HIS A N 1
ATOM 914 C CA . HIS A 1 493 ? 21.230 -25.734 -20.453 1.00 15.95 1647 HIS A CA 1
ATOM 915 C C . HIS A 1 493 ? 22.478 -26.201 -19.674 1.00 16.89 1647 HIS A C 1
ATOM 916 O O . HIS A 1 493 ? 22.381 -26.550 -18.504 1.00 15.51 1647 HIS A O 1
ATOM 923 N N A GLU A 1 494 ? 23.661 -26.117 -20.276 0.50 19.26 1648 GLU A N 1
ATOM 924 N N B GLU A 1 494 ? 23.603 -26.191 -20.416 0.50 20.42 1648 GLU A N 1
ATOM 925 C CA A GLU A 1 494 ? 24.928 -26.476 -19.574 0.50 19.43 1648 GLU A CA 1
ATOM 926 C CA B GLU A 1 494 ? 24.988 -26.577 -19.995 0.50 22.10 1648 GLU A CA 1
ATOM 927 C C A GLU A 1 494 ? 24.888 -27.928 -19.079 0.50 20.34 1648 GLU A C 1
ATOM 928 C C B GLU A 1 494 ? 25.112 -27.968 -19.425 0.50 22.79 1648 GLU A C 1
ATOM 929 O O A GLU A 1 494 ? 25.515 -28.275 -18.050 0.50 18.40 1648 GLU A O 1
ATOM 930 O O B GLU A 1 494 ? 26.021 -28.300 -18.650 0.50 23.84 1648 GLU A O 1
ATOM 941 N N . VAL A 1 495 ? 24.145 -28.771 -19.825 1.00 21.83 1649 VAL A N 1
ATOM 942 C CA . VAL A 1 495 ? 24.120 -30.217 -19.591 1.00 22.23 1649 VAL A CA 1
ATOM 943 C C . VAL A 1 495 ? 23.624 -30.770 -20.944 1.00 22.77 1649 VAL A C 1
ATOM 944 O O . VAL A 1 495 ? 23.002 -30.041 -21.697 1.00 24.07 1649 VAL A O 1
ATOM 948 N N . PRO A 1 496 ? 23.945 -32.042 -21.278 1.00 25.71 1650 PRO A N 1
ATOM 949 C CA . PRO A 1 496 ? 23.555 -32.549 -22.616 1.00 26.60 1650 PRO A CA 1
ATOM 950 C C . PRO A 1 496 ? 22.104 -32.960 -22.881 1.00 25.95 1650 PRO A C 1
ATOM 951 O O . PRO A 1 496 ? 21.704 -33.015 -24.048 1.00 27.42 1650 PRO A O 1
ATOM 955 N N . THR A 1 497 ? 21.328 -33.253 -21.829 1.00 23.63 1651 THR A N 1
ATOM 956 C CA . THR A 1 497 ? 19.929 -33.791 -21.956 1.00 22.79 1651 THR A CA 1
ATOM 957 C C . THR A 1 497 ? 19.173 -33.293 -20.734 1.00 18.24 1651 THR A C 1
ATOM 958 O O . THR A 1 497 ? 19.806 -32.936 -19.780 1.00 17.45 1651 THR A O 1
ATOM 962 N N . GLY A 1 498 ? 17.814 -33.289 -20.730 1.00 16.07 1652 GLY A N 1
ATOM 963 C CA . GLY A 1 498 ? 17.037 -32.950 -19.501 1.00 13.14 1652 GLY A CA 1
ATOM 964 C C . GLY A 1 498 ? 16.103 -31.784 -19.727 1.00 13.91 1652 GLY A C 1
ATOM 965 O O . GLY A 1 498 ? 16.437 -30.826 -20.439 1.00 14.32 1652 GLY A O 1
ATOM 966 N N . GLU A 1 499 ? 14.896 -31.910 -19.163 1.00 12.31 1653 GLU A N 1
ATOM 967 C CA A GLU A 1 499 ? 13.842 -30.883 -19.245 0.50 12.26 1653 GLU A CA 1
ATOM 968 C CA B GLU A 1 499 ? 13.956 -30.795 -19.164 0.50 12.05 1653 GLU A CA 1
ATOM 969 C C . GLU A 1 499 ? 13.212 -30.804 -17.848 1.00 11.40 1653 GLU A C 1
ATOM 970 O O . GLU A 1 499 ? 13.100 -31.831 -17.173 1.00 11.27 1653 GLU A O 1
ATOM 981 N N . VAL A 1 500 ? 12.789 -29.620 -17.449 1.00 10.38 1654 VAL A N 1
ATOM 982 C CA . VAL A 1 500 ? 12.053 -29.458 -16.208 1.00 10.63 1654 VAL A CA 1
ATOM 983 C C . VAL A 1 500 ? 10.668 -28.890 -16.505 1.00 10.75 1654 VAL A C 1
ATOM 984 O O . VAL A 1 500 ? 10.493 -28.049 -17.386 1.00 11.54 1654 VAL A O 1
ATOM 988 N N . TRP A 1 501 ? 9.660 -29.434 -15.798 1.00 11.09 1655 TRP A N 1
ATOM 989 C CA . TRP A 1 501 ? 8.255 -29.132 -16.079 1.00 11.53 1655 TRP A CA 1
ATOM 990 C C . TRP A 1 501 ? 7.782 -28.303 -14.909 1.00 10.39 1655 TRP A C 1
ATOM 991 O O . TRP A 1 501 ? 7.855 -28.738 -13.744 1.00 10.42 1655 TRP A O 1
ATOM 1002 N N . VAL A 1 502 ? 7.329 -27.090 -15.204 1.00 10.85 1656 VAL A N 1
ATOM 1003 C CA A VAL A 1 502 ? 7.012 -26.126 -14.146 0.50 11.59 1656 VAL A CA 1
ATOM 1004 C CA B VAL A 1 502 ? 7.045 -26.076 -14.160 0.50 11.68 1656 VAL A CA 1
ATOM 1005 C C . VAL A 1 502 ? 5.810 -25.317 -14.532 1.00 13.07 1656 VAL A C 1
ATOM 1006 O O . VAL A 1 502 ? 5.566 -25.093 -15.704 1.00 15.18 1656 VAL A O 1
ATOM 1013 N N . ARG A 1 503 ? 5.027 -24.916 -13.543 1.00 11.61 1657 ARG A N 1
ATOM 1014 C CA . ARG A 1 503 ? 3.942 -23.972 -13.785 1.00 12.64 1657 ARG A CA 1
ATOM 1015 C C . ARG A 1 503 ? 4.224 -22.734 -12.950 1.00 12.90 1657 ARG A C 1
ATOM 1016 O O . ARG A 1 503 ? 4.502 -22.841 -11.732 1.00 12.22 1657 ARG A O 1
ATOM 1024 N N . PHE A 1 504 ? 4.166 -21.563 -13.583 1.00 13.79 1658 PHE A N 1
ATOM 1025 C CA . PHE A 1 504 ? 4.335 -20.272 -12.883 1.00 15.21 1658 PHE A CA 1
ATOM 1026 C C . PHE A 1 504 ? 3.002 -19.606 -12.698 1.00 16.52 1658 PHE A C 1
ATOM 1027 O O . PHE A 1 504 ? 2.130 -19.651 -13.588 1.00 18.28 1658 PHE A O 1
ATOM 1035 N N . ASP A 1 505 ? 2.832 -18.967 -11.549 1.00 16.82 1659 ASP A N 1
ATOM 1036 C CA . ASP A 1 505 ? 1.704 -18.102 -11.363 1.00 17.93 1659 ASP A CA 1
ATOM 1037 C C . ASP A 1 505 ? 2.149 -16.761 -10.794 1.00 18.52 1659 ASP A C 1
ATOM 1038 O O . ASP A 1 505 ? 2.487 -16.663 -9.604 1.00 18.62 1659 ASP A O 1
ATOM 1043 N N . LEU A 1 506 ? 2.136 -15.738 -11.633 1.00 18.88 1660 LEU A N 1
ATOM 1044 C CA . LEU A 1 506 ? 2.530 -14.411 -11.221 1.00 20.73 1660 LEU A CA 1
ATOM 1045 C C . LEU 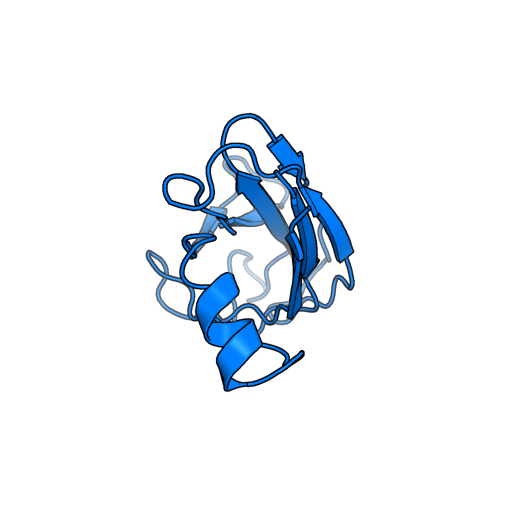A 1 506 ? 1.325 -13.551 -10.842 1.00 23.05 1660 LEU A C 1
ATOM 1046 O O . LEU A 1 506 ? 0.403 -13.329 -11.665 1.00 24.44 1660 LEU A O 1
ATOM 1051 N N . GLN A 1 507 ? 1.320 -13.068 -9.594 1.00 24.98 1661 GLN A N 1
ATOM 1052 C CA . GLN A 1 507 ? 0.244 -12.198 -9.084 1.00 29.12 1661 GLN A CA 1
ATOM 1053 C C . GLN A 1 507 ? 0.877 -10.868 -8.739 1.00 30.48 1661 GLN A C 1
ATOM 1054 O O . GLN A 1 507 ? 1.591 -10.778 -7.745 1.00 30.25 1661 GLN A O 1
ATOM 1060 N N . LEU A 1 508 ? 0.647 -9.845 -9.559 1.00 32.83 1662 LEU A N 1
ATOM 1061 C CA . LEU A 1 508 ? 1.216 -8.512 -9.313 1.00 34.90 1662 LEU A CA 1
ATOM 1062 C C . LEU A 1 508 ? 0.229 -7.609 -8.596 1.00 37.98 1662 LEU A C 1
ATOM 1063 O O . LEU A 1 508 ? -0.942 -7.545 -8.977 1.00 39.37 1662 LEU A O 1
ATOM 1068 N N . PHE A 1 509 ? 0.706 -6.927 -7.554 1.00 39.72 1663 PHE A N 1
ATOM 1069 C CA . PHE A 1 509 ? -0.099 -5.928 -6.846 1.00 43.38 1663 PHE A CA 1
ATOM 1070 C C . PHE A 1 509 ? 0.051 -4.611 -7.586 1.00 45.06 1663 PHE A C 1
ATOM 1071 O O . PHE A 1 509 ? -0.828 -4.205 -8.332 1.00 47.43 1663 PHE A O 1
#

B-factor: mean 20.34, std 8.36, range [2.0, 50.02]

Radius of gyration: 14.65 Å; Cα contacts (8 Å, |Δi|>4): 357; chains: 1; bounding box: 34×43×22 Å

Sequence (124 aa):
IGRLMVHVIEATELKACKPNGKSNPYCEISMGSQSYTTTRTIIQDTLNPKWNFNCQFFFIKDLYQDVLCCLLTLFDRDDQFSSPDDFLGRRTEEIIPVAKKIRTEQESKGPPMMTRRLLLHEEVPTGEEVWVVRFDLQLF